Protein AF-A0AAQ4EFZ6-F1 (afdb_monomer_lite)

Organism: Amblyomma americanum (NCBI:txid6943)

InterPro domains:
  IPR001214 SET domain [PF21549] (9-69)
  IPR046341 SET domain superfamily [G3DSA:2.170.270.10] (4-72)
  IPR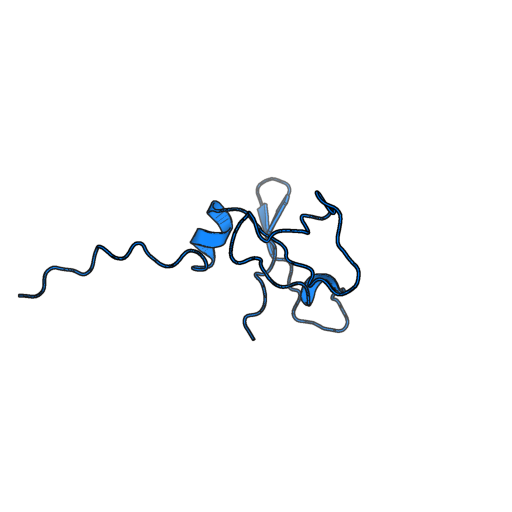046341 SET domain superfamily [SSF82199] (27-66)

Structure (mmCIF, N/CA/C/O backbone):
data_AF-A0AAQ4EFZ6-F1
#
_entry.id   AF-A0AAQ4EFZ6-F1
#
loop_
_atom_site.group_PDB
_atom_site.id
_atom_site.type_symbol
_atom_site.label_atom_id
_atom_site.label_alt_id
_atom_site.label_comp_id
_atom_site.label_asym_id
_atom_site.label_entity_id
_atom_site.label_seq_id
_atom_site.pdbx_PDB_ins_code
_atom_site.Cartn_x
_atom_site.Cartn_y
_atom_site.Cartn_z
_atom_site.occupancy
_atom_site.B_iso_or_equiv
_atom_site.auth_seq_id
_atom_site.auth_comp_id
_atom_site.auth_asym_id
_atom_site.auth_atom_id
_atom_site.pdbx_PDB_model_num
ATOM 1 N N . MET A 1 1 ? -3.987 15.330 -1.975 1.00 30.97 1 MET A N 1
ATOM 2 C CA . MET A 1 1 ? -3.986 14.097 -2.789 1.00 30.97 1 MET A CA 1
ATOM 3 C C . MET A 1 1 ? -2.540 13.684 -2.995 1.00 30.97 1 MET A C 1
ATOM 5 O O . MET A 1 1 ? -1.913 14.102 -3.958 1.00 30.97 1 MET A O 1
ATOM 9 N N . LEU A 1 2 ? -1.975 12.989 -2.011 1.00 40.41 2 LEU A N 1
ATOM 10 C CA . LEU A 1 2 ? -0.624 12.442 -2.100 1.00 40.41 2 LEU A CA 1
ATOM 11 C C . LEU A 1 2 ? -0.751 11.104 -2.823 1.00 40.41 2 LEU A C 1
ATOM 13 O O . LEU A 1 2 ? -1.305 10.162 -2.268 1.00 40.41 2 LEU A O 1
ATOM 17 N N . PHE A 1 3 ? -0.329 11.070 -4.086 1.00 44.00 3 PHE A N 1
ATOM 18 C CA . PHE A 1 3 ? -0.263 9.851 -4.884 1.00 44.00 3 PHE A CA 1
ATOM 19 C C . PHE A 1 3 ? 0.591 8.826 -4.125 1.00 44.00 3 PHE A C 1
ATOM 21 O O . PHE A 1 3 ? 1.756 9.123 -3.840 1.00 44.00 3 PHE A O 1
ATOM 28 N N . PRO A 1 4 ? 0.038 7.667 -3.732 1.00 56.81 4 PRO A N 1
ATOM 29 C CA . PRO A 1 4 ? 0.792 6.683 -2.985 1.00 56.81 4 PRO A CA 1
ATOM 30 C C . PRO A 1 4 ? 1.882 6.147 -3.911 1.00 56.81 4 PRO A C 1
ATOM 32 O O . PRO A 1 4 ? 1.604 5.588 -4.966 1.00 56.81 4 PRO A O 1
ATOM 35 N N . ALA A 1 5 ? 3.119 6.445 -3.523 1.00 59.12 5 ALA A N 1
ATOM 36 C CA . ALA A 1 5 ? 4.381 5.849 -3.931 1.00 59.12 5 ALA A CA 1
ATOM 37 C C . ALA A 1 5 ? 4.339 4.877 -5.122 1.00 59.12 5 ALA A C 1
ATOM 39 O O . ALA A 1 5 ? 3.835 3.763 -4.998 1.00 59.12 5 ALA A O 1
ATOM 40 N N . CYS A 1 6 ? 4.966 5.262 -6.237 1.00 64.94 6 CYS A N 1
ATOM 41 C CA . CYS A 1 6 ? 5.247 4.365 -7.358 1.00 64.94 6 CYS A CA 1
ATOM 42 C C . CYS A 1 6 ? 5.999 3.117 -6.851 1.00 64.94 6 CYS A C 1
ATOM 44 O O . CYS A 1 6 ? 7.140 3.254 -6.390 1.00 64.94 6 CYS A O 1
ATOM 46 N N . PRO A 1 7 ? 5.398 1.911 -6.898 1.00 74.69 7 PRO A N 1
ATOM 47 C CA . PRO A 1 7 ? 6.049 0.706 -6.402 1.00 74.69 7 PRO A CA 1
ATOM 48 C C . PRO A 1 7 ? 7.348 0.414 -7.157 1.00 74.69 7 PRO A C 1
ATOM 50 O O . PRO A 1 7 ? 7.446 0.645 -8.362 1.00 74.69 7 PRO A O 1
ATOM 53 N N . GLN A 1 8 ? 8.334 -0.139 -6.452 1.00 77.50 8 GLN A N 1
ATOM 54 C CA . GLN A 1 8 ? 9.598 -0.586 -7.037 1.00 77.50 8 GLN A CA 1
ATOM 55 C C . GLN A 1 8 ? 9.597 -2.106 -7.229 1.00 77.50 8 GLN A C 1
ATOM 57 O O . GLN A 1 8 ? 9.249 -2.856 -6.317 1.00 77.50 8 GLN A O 1
ATOM 62 N N . VAL A 1 9 ? 10.044 -2.566 -8.396 1.00 81.75 9 VAL A N 1
ATOM 63 C CA . VAL A 1 9 ? 10.232 -3.984 -8.728 1.00 81.75 9 VAL A CA 1
ATOM 64 C C . VAL A 1 9 ? 11.702 -4.219 -9.044 1.00 81.75 9 VAL A C 1
ATOM 66 O O . VAL A 1 9 ? 12.307 -3.459 -9.792 1.00 81.75 9 VAL A O 1
ATOM 69 N N . ARG A 1 10 ? 12.289 -5.278 -8.482 1.00 84.81 10 ARG A N 1
ATOM 70 C CA . ARG A 1 10 ? 13.678 -5.667 -8.753 1.00 84.81 10 ARG A CA 1
ATOM 71 C C . ARG A 1 10 ? 13.710 -6.911 -9.624 1.00 84.81 10 ARG A C 1
ATOM 73 O O . ARG A 1 10 ? 13.040 -7.892 -9.302 1.00 84.81 10 ARG A O 1
ATOM 80 N N . LYS A 1 11 ? 14.496 -6.883 -10.696 1.00 89.56 11 LYS A N 1
ATOM 81 C CA . LYS A 1 11 ? 14.708 -8.033 -11.579 1.00 89.56 11 LYS A CA 1
ATOM 82 C C . LYS A 1 11 ? 16.148 -8.019 -12.079 1.00 89.56 11 LYS A C 1
ATOM 84 O O . LYS A 1 11 ? 16.593 -7.006 -12.591 1.00 89.56 11 LYS A O 1
ATOM 89 N N . ASP A 1 12 ? 16.866 -9.127 -11.897 1.00 92.44 12 ASP A N 1
ATOM 90 C CA . ASP A 1 12 ? 18.251 -9.305 -12.368 1.00 92.44 12 ASP A CA 1
ATOM 91 C C . ASP A 1 12 ? 19.236 -8.211 -11.896 1.00 92.44 12 ASP A C 1
ATOM 93 O O . ASP A 1 12 ? 20.178 -7.858 -12.592 1.00 92.44 12 ASP A O 1
ATOM 97 N N . GLY A 1 13 ? 19.020 -7.662 -10.694 1.00 89.12 13 GLY A N 1
ATOM 98 C CA . GLY A 1 13 ? 19.833 -6.570 -10.133 1.00 89.12 13 GLY A CA 1
ATOM 99 C C . GLY A 1 13 ? 19.391 -5.165 -10.554 1.00 89.12 13 GLY A C 1
ATOM 100 O O . GLY A 1 13 ? 19.767 -4.195 -9.899 1.00 89.12 13 GLY A O 1
ATOM 101 N N . GLU A 1 14 ? 18.525 -5.060 -11.559 1.00 88.94 14 GLU A N 1
ATOM 102 C CA . GLU A 1 14 ? 17.943 -3.808 -12.035 1.00 88.94 14 GLU A CA 1
ATOM 103 C C . GLU A 1 14 ? 16.696 -3.427 -11.220 1.00 88.94 14 GLU A C 1
ATOM 105 O O . GLU A 1 14 ? 15.952 -4.288 -10.726 1.00 88.94 14 GLU A O 1
ATOM 110 N N . VAL A 1 15 ? 16.454 -2.120 -11.087 1.00 84.19 15 VAL A N 1
ATOM 111 C CA . VAL A 1 15 ? 15.296 -1.549 -10.383 1.00 84.19 15 VAL A CA 1
ATOM 112 C C . VAL A 1 15 ? 14.363 -0.891 -11.394 1.00 84.19 15 VAL A C 1
ATOM 114 O O . VAL A 1 15 ? 14.757 0.009 -12.128 1.00 84.19 15 VAL A O 1
ATOM 117 N N . PHE A 1 16 ? 13.100 -1.303 -11.377 1.00 83.50 16 PHE A N 1
ATOM 118 C CA . PHE A 1 16 ? 12.029 -0.771 -12.209 1.00 83.50 16 PHE A CA 1
ATOM 119 C C . PHE A 1 16 ? 10.995 -0.067 -11.333 1.00 83.50 16 PHE A C 1
ATOM 121 O O . PHE A 1 16 ? 10.671 -0.539 -10.243 1.00 83.50 16 PHE A O 1
ATOM 128 N N . LEU A 1 17 ? 10.449 1.043 -11.822 1.00 82.69 17 LEU A N 1
ATOM 129 C CA . LEU A 1 17 ? 9.332 1.740 -11.190 1.00 82.69 17 LEU A CA 1
ATOM 130 C C . LEU A 1 17 ? 8.032 1.379 -11.901 1.00 82.69 17 LEU A C 1
ATOM 132 O O . LEU A 1 17 ? 7.975 1.349 -13.131 1.00 82.69 17 LEU A O 1
AT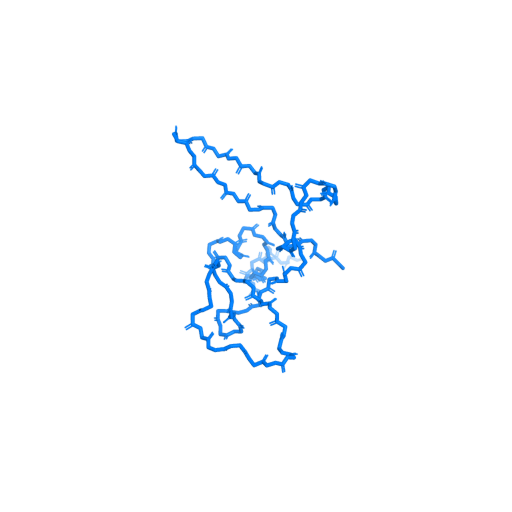OM 136 N N . VAL A 1 18 ? 6.987 1.128 -11.122 1.00 82.31 18 VAL A N 1
ATOM 137 C CA . VAL A 1 18 ? 5.632 0.918 -11.627 1.00 82.31 18 VAL A CA 1
ATOM 138 C C . VAL A 1 18 ? 4.887 2.244 -11.531 1.00 82.31 18 VAL A C 1
ATOM 140 O O . VAL A 1 18 ? 4.599 2.722 -10.434 1.00 82.31 18 VAL A O 1
ATOM 143 N N . ASP A 1 19 ? 4.590 2.847 -12.680 1.00 81.81 19 ASP A N 1
ATOM 144 C CA . ASP A 1 19 ? 3.795 4.071 -12.746 1.00 81.81 19 ASP A CA 1
ATOM 145 C C . ASP A 1 19 ? 2.295 3.745 -12.757 1.00 81.81 19 ASP A C 1
ATOM 147 O O . ASP A 1 19 ? 1.781 3.138 -13.696 1.00 81.81 19 ASP A O 1
ATOM 151 N N . GLY A 1 20 ? 1.600 4.153 -11.693 1.00 80.81 20 GLY A N 1
ATOM 152 C CA . GLY A 1 20 ? 0.147 4.036 -11.551 1.00 80.81 20 GLY A CA 1
ATOM 153 C C . GLY A 1 20 ? -0.627 5.285 -11.991 1.00 80.81 20 GLY A C 1
ATOM 154 O O . GLY A 1 20 ? -1.843 5.360 -11.775 1.00 80.81 20 GLY A O 1
ATOM 155 N N . CYS A 1 21 ? 0.038 6.300 -12.554 1.00 82.06 21 CYS A N 1
ATOM 156 C CA . CYS A 1 21 ? -0.613 7.532 -13.000 1.00 82.06 21 CYS A CA 1
ATOM 157 C C . CYS A 1 21 ? -1.625 7.300 -14.138 1.00 82.06 21 CYS A C 1
ATOM 159 O O . CYS A 1 21 ? -2.760 7.770 -13.985 1.00 82.06 21 CYS A O 1
ATOM 161 N N . PRO A 1 22 ? -1.294 6.581 -15.235 1.00 85.50 22 PRO A N 1
ATOM 162 C CA . PRO A 1 22 ? -2.177 6.462 -16.397 1.00 85.50 22 PRO A CA 1
ATOM 163 C C . PRO A 1 22 ? -3.434 5.639 -16.087 1.00 85.50 22 PRO A C 1
ATOM 165 O O . PRO A 1 22 ? -3.349 4.450 -15.784 1.00 85.50 22 PRO A O 1
ATOM 168 N N . LEU A 1 23 ? -4.616 6.257 -16.165 1.00 82.50 23 LEU A N 1
ATOM 169 C CA . LEU A 1 23 ? -5.898 5.616 -15.827 1.00 82.50 23 LEU A CA 1
ATOM 170 C C 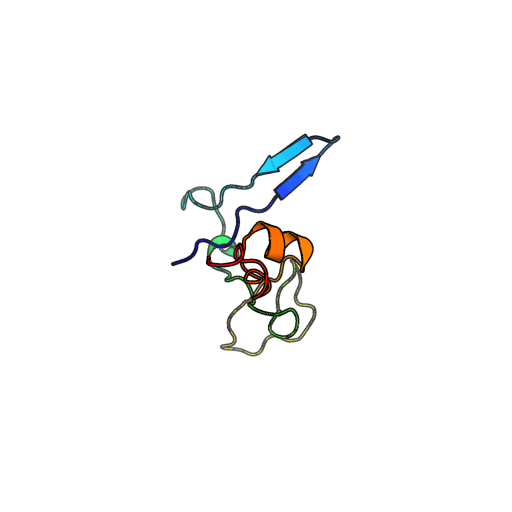. LEU A 1 23 ? -6.261 4.440 -16.745 1.00 82.50 23 LEU A C 1
ATOM 172 O O . LEU A 1 23 ? -6.913 3.501 -16.303 1.00 82.50 23 LEU A O 1
ATOM 176 N N . ASP A 1 24 ? -5.838 4.492 -18.005 1.00 91.12 24 ASP A N 1
ATOM 177 C CA . ASP A 1 24 ? -6.105 3.491 -19.043 1.00 91.12 24 ASP A CA 1
ATOM 178 C C . ASP A 1 24 ? -5.185 2.260 -18.953 1.00 91.12 24 ASP A C 1
ATOM 180 O O . ASP A 1 24 ? -5.464 1.233 -19.569 1.00 91.12 24 ASP A O 1
ATOM 184 N N . ARG A 1 25 ? -4.085 2.355 -18.193 1.00 84.81 25 ARG A N 1
ATOM 185 C CA . ARG A 1 25 ? -3.055 1.303 -18.068 1.00 84.81 25 ARG A CA 1
ATOM 186 C C . ARG A 1 25 ? -2.794 0.868 -16.627 1.00 84.81 25 ARG A C 1
ATOM 188 O O . ARG A 1 25 ? -1.915 0.044 -16.392 1.00 84.81 25 ARG A O 1
ATOM 195 N N . SER A 1 26 ? -3.554 1.401 -15.674 1.00 86.69 26 SER A N 1
ATOM 196 C CA . SER A 1 26 ? -3.436 1.091 -14.246 1.00 86.69 26 SER A CA 1
ATOM 197 C C . SER A 1 26 ? -4.662 0.344 -13.737 1.00 86.69 26 SER A C 1
ATOM 1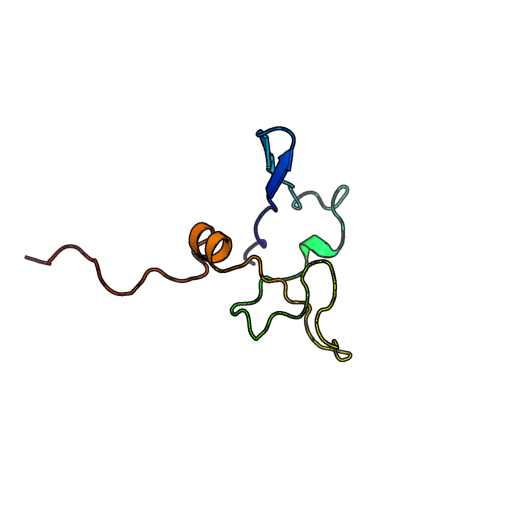99 O O . SER A 1 26 ? -5.743 0.411 -14.317 1.00 86.69 26 SER A O 1
ATOM 201 N N . ASN A 1 27 ? -4.510 -0.352 -12.614 1.00 85.25 27 ASN A N 1
ATOM 202 C CA . ASN A 1 27 ? -5.616 -1.037 -11.952 1.00 85.25 27 ASN A CA 1
ATOM 203 C C . ASN A 1 27 ? -6.102 -0.270 -10.708 1.00 85.25 27 ASN A C 1
ATOM 205 O O . ASN A 1 27 ? -5.627 0.818 -10.384 1.00 85.25 27 ASN A O 1
ATOM 209 N N . TRP A 1 28 ? -7.053 -0.870 -9.992 1.00 87.31 28 TRP A N 1
ATOM 210 C CA . TRP A 1 28 ? -7.673 -0.308 -8.791 1.00 87.31 28 TRP A CA 1
ATOM 211 C C . TRP A 1 28 ? -6.701 -0.078 -7.621 1.00 87.31 28 TRP A C 1
ATOM 213 O O . TRP A 1 28 ? -6.991 0.746 -6.757 1.00 87.31 28 TRP A O 1
ATOM 223 N N . MET A 1 29 ? -5.536 -0.740 -7.590 1.00 82.88 29 MET A N 1
ATOM 224 C CA . MET A 1 29 ? -4.580 -0.596 -6.483 1.00 82.88 29 MET A CA 1
ATOM 225 C C . MET A 1 29 ? -3.985 0.814 -6.391 1.00 82.88 29 MET A C 1
ATOM 227 O O . MET A 1 29 ? -3.539 1.211 -5.321 1.00 82.88 29 MET A O 1
ATOM 231 N N . ARG A 1 30 ? -4.039 1.607 -7.471 1.00 83.06 30 ARG A N 1
ATOM 232 C CA . ARG A 1 30 ? -3.611 3.019 -7.475 1.00 83.06 30 ARG A CA 1
ATOM 233 C C . ARG A 1 30 ? -4.398 3.915 -6.510 1.00 83.06 30 ARG A C 1
ATOM 235 O O . ARG A 1 30 ? -3.952 5.016 -6.206 1.00 83.06 30 ARG A O 1
ATOM 242 N N . TYR A 1 31 ? -5.592 3.481 -6.104 1.00 82.25 31 TYR A N 1
ATOM 243 C CA . TYR A 1 31 ? -6.475 4.229 -5.209 1.00 82.25 31 TYR A CA 1
ATOM 244 C C . TYR A 1 31 ? -6.316 3.828 -3.740 1.00 82.25 31 TYR A C 1
ATOM 246 O O . TYR A 1 31 ? -6.905 4.468 -2.877 1.00 82.25 31 TYR A O 1
ATOM 254 N N . VAL A 1 32 ? -5.556 2.768 -3.452 1.00 83.56 32 VAL A N 1
ATOM 255 C CA . VAL A 1 32 ? -5.315 2.305 -2.083 1.00 83.56 32 VAL A CA 1
ATOM 256 C C . VAL A 1 32 ? -4.315 3.248 -1.425 1.00 83.56 32 VAL A C 1
ATOM 258 O O . VAL A 1 32 ? -3.196 3.414 -1.914 1.00 83.56 32 VAL A O 1
ATOM 261 N N . ASN A 1 33 ? -4.710 3.859 -0.313 1.00 81.25 33 ASN A N 1
ATOM 262 C CA . ASN A 1 33 ? -3.862 4.795 0.411 1.00 81.25 33 ASN A CA 1
ATOM 263 C C . ASN A 1 33 ? -2.769 4.073 1.210 1.00 81.25 33 ASN A C 1
ATOM 265 O O . ASN A 1 33 ? -2.888 2.902 1.582 1.00 81.25 33 ASN A O 1
ATOM 269 N N . CYS A 1 34 ? -1.685 4.794 1.495 1.00 76.94 34 CYS A N 1
ATOM 270 C CA . CYS A 1 34 ? -0.673 4.316 2.426 1.00 76.94 34 CYS A CA 1
ATOM 271 C C . CYS A 1 34 ? -1.218 4.392 3.859 1.00 76.94 34 CYS A C 1
ATOM 273 O O . CYS A 1 34 ? -1.696 5.447 4.272 1.00 76.94 34 CYS A O 1
ATOM 275 N N . ALA A 1 35 ? -1.082 3.314 4.633 1.00 78.50 35 ALA A N 1
ATOM 276 C CA . ALA A 1 35 ? -1.246 3.372 6.083 1.00 78.50 35 ALA A CA 1
ATOM 277 C C . ALA A 1 35 ? -0.247 4.388 6.666 1.00 78.50 35 ALA A C 1
ATOM 279 O O . ALA A 1 35 ? 0.850 4.541 6.127 1.00 78.50 35 ALA A O 1
ATOM 280 N N . ALA A 1 36 ? -0.585 5.071 7.761 1.00 73.12 36 ALA A N 1
ATOM 281 C CA . ALA A 1 36 ? 0.373 5.938 8.457 1.00 73.12 36 ALA A CA 1
ATOM 282 C C . ALA A 1 36 ? 1.257 5.147 9.436 1.00 73.12 36 ALA A C 1
ATOM 284 O O . ALA A 1 36 ? 2.351 5.582 9.804 1.00 73.12 36 ALA A O 1
ATOM 285 N N . SER A 1 37 ? 0.784 3.971 9.852 1.00 73.44 37 SER A N 1
ATOM 286 C CA . SER A 1 37 ? 1.454 3.090 10.798 1.00 73.44 37 SER A CA 1
ATOM 287 C C . SER A 1 37 ? 1.288 1.611 10.412 1.00 73.44 37 SER A C 1
ATOM 289 O O . SER A 1 37 ? 0.315 1.244 9.748 1.00 73.44 37 SER A O 1
ATOM 291 N N . PRO A 1 38 ? 2.200 0.721 10.852 1.00 72.81 38 PRO A N 1
ATOM 292 C CA . PRO A 1 38 ? 2.037 -0.724 10.679 1.00 72.81 38 PRO A CA 1
ATOM 293 C C . PRO A 1 38 ? 0.754 -1.287 11.314 1.00 72.81 38 PRO A C 1
ATOM 295 O O . PRO A 1 38 ? 0.275 -2.333 10.897 1.00 72.81 38 PRO A O 1
ATOM 298 N N . GLN A 1 39 ? 0.209 -0.628 12.342 1.00 78.88 39 GLN A N 1
ATOM 299 C CA . GLN A 1 39 ? -0.983 -1.079 13.066 1.00 78.88 39 GLN A CA 1
ATOM 300 C C . GLN A 1 39 ? -2.266 -0.876 12.246 1.00 78.88 39 GLN A C 1
ATOM 302 O O . GLN A 1 39 ? -3.162 -1.724 12.256 1.00 78.88 39 GLN A O 1
ATOM 307 N N . GLU A 1 40 ? -2.341 0.228 11.503 1.00 76.94 40 GLU A N 1
ATOM 308 C CA . GLU A 1 40 ? -3.477 0.553 10.632 1.00 76.94 40 GLU A CA 1
ATOM 309 C C . GLU A 1 40 ? -3.510 -0.304 9.363 1.00 76.94 40 GLU A C 1
ATOM 311 O O . GLU A 1 40 ? -4.573 -0.529 8.791 1.00 76.94 40 GLU A O 1
ATOM 316 N N . GLN A 1 41 ? -2.364 -0.853 8.959 1.00 79.50 41 GLN A N 1
ATOM 317 C CA . GLN A 1 41 ? -2.228 -1.691 7.775 1.00 79.50 41 GLN A CA 1
ATOM 318 C C . GLN A 1 41 ? -3.245 -2.844 7.748 1.00 79.50 41 GLN A C 1
ATOM 320 O O . GLN A 1 41 ? -3.309 -3.659 8.674 1.00 79.50 41 GLN A O 1
ATOM 325 N N . ASN A 1 42 ? -3.989 -2.964 6.647 1.00 81.12 42 ASN A N 1
ATOM 326 C CA . ASN A 1 42 ? -4.894 -4.088 6.387 1.00 81.12 42 ASN A CA 1
ATOM 327 C C . ASN A 1 42 ? -4.674 -4.755 5.016 1.00 81.12 42 ASN A C 1
ATOM 329 O O . ASN A 1 42 ? -5.291 -5.783 4.733 1.00 81.12 42 ASN A O 1
ATOM 333 N N . LEU A 1 43 ? -3.728 -4.250 4.211 1.00 77.25 43 LEU A N 1
ATOM 334 C CA . LEU A 1 43 ? -3.370 -4.804 2.907 1.00 77.25 43 LEU A CA 1
ATOM 335 C C . LEU A 1 43 ? -1.841 -4.881 2.713 1.00 77.25 43 LEU A C 1
ATOM 337 O O . LEU A 1 43 ? -1.104 -3.946 3.023 1.00 77.25 43 LEU A O 1
ATOM 341 N N . TYR A 1 44 ? -1.343 -6.010 2.199 1.00 63.09 44 TYR A N 1
ATOM 342 C CA . TYR A 1 44 ? 0.070 -6.216 1.821 1.00 63.09 44 TYR A CA 1
ATOM 343 C C . TYR A 1 44 ? 0.175 -7.120 0.581 1.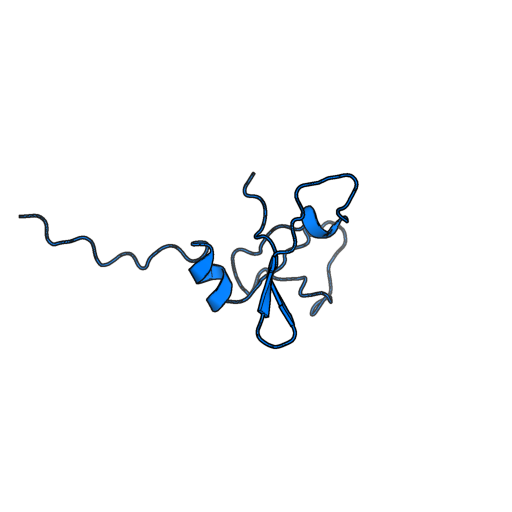00 63.09 44 TYR A C 1
ATOM 345 O O . TYR A 1 44 ? 0.866 -8.124 0.614 1.00 63.09 44 TYR A O 1
ATOM 353 N N . TYR A 1 45 ? -0.600 -6.873 -0.482 1.00 63.75 45 TYR A N 1
ATOM 354 C CA . TYR A 1 45 ? -0.913 -7.831 -1.576 1.00 63.75 45 TYR A CA 1
ATOM 355 C C . TYR A 1 45 ? -1.861 -8.979 -1.187 1.00 63.75 45 TYR A C 1
ATOM 357 O O . TYR A 1 45 ? -2.496 -9.585 -2.048 1.00 63.75 45 TYR A O 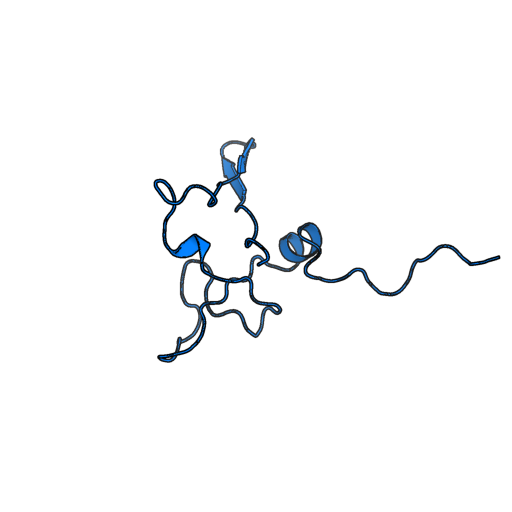1
ATOM 365 N N . ARG A 1 46 ? -1.987 -9.263 0.109 1.00 70.38 46 ARG A N 1
ATOM 366 C CA . ARG A 1 46 ? -3.013 -10.116 0.723 1.00 70.38 46 ARG A CA 1
ATOM 367 C C . ARG A 1 46 ? -3.519 -9.417 1.982 1.00 70.38 46 ARG A C 1
ATOM 369 O O . ARG A 1 46 ? -2.845 -8.516 2.479 1.00 70.38 46 ARG A O 1
ATOM 376 N N . THR A 1 47 ? -4.679 -9.816 2.486 1.00 74.25 47 THR A N 1
ATOM 377 C CA . THR A 1 47 ? -5.243 -9.309 3.742 1.00 74.25 47 THR A CA 1
ATOM 378 C C . THR A 1 47 ? -4.682 -10.128 4.912 1.00 74.25 47 THR A C 1
ATOM 380 O O . THR A 1 47 ? -5.080 -11.283 5.078 1.00 74.25 47 THR A O 1
ATOM 383 N N . PRO A 1 48 ? -3.729 -9.602 5.710 1.00 70.50 48 PRO A N 1
ATOM 384 C CA . PRO A 1 48 ? -3.186 -10.325 6.862 1.00 70.50 48 PRO A CA 1
ATOM 385 C C . PRO A 1 48 ? -4.186 -10.413 8.025 1.00 70.50 48 PRO A C 1
ATOM 387 O O . PRO A 1 48 ? -4.011 -11.234 8.920 1.00 70.50 48 PRO A O 1
ATOM 390 N N . LYS A 1 49 ? -5.222 -9.566 8.010 1.00 79.12 49 LYS A N 1
ATOM 391 C CA . LYS A 1 49 ? -6.318 -9.509 8.979 1.00 79.12 49 LYS A CA 1
ATOM 392 C C . LYS A 1 49 ? -7.656 -9.420 8.244 1.00 79.12 49 LYS A C 1
ATOM 394 O O . LYS A 1 49 ? -7.678 -9.071 7.064 1.00 79.12 49 LYS A O 1
ATOM 399 N N . ALA A 1 50 ? -8.747 -9.754 8.932 1.00 82.88 50 ALA A N 1
ATOM 400 C CA . ALA A 1 50 ? -10.087 -9.500 8.413 1.00 82.88 50 ALA A CA 1
ATOM 401 C C . ALA A 1 50 ? -10.258 -7.995 8.145 1.00 82.88 50 ALA A C 1
ATOM 403 O O . ALA A 1 50 ? -9.723 -7.177 8.893 1.00 82.88 50 ALA A O 1
ATOM 404 N N . VAL A 1 51 ? -10.948 -7.664 7.055 1.00 84.81 51 VAL A N 1
ATOM 405 C CA . VAL A 1 51 ? -11.317 -6.292 6.694 1.00 84.81 51 VAL A CA 1
ATOM 406 C C . VAL A 1 51 ? -12.829 -6.228 6.767 1.00 84.81 51 VAL A C 1
ATOM 408 O O . VAL A 1 51 ? -13.504 -6.950 6.023 1.00 84.81 51 VAL A O 1
ATOM 411 N N . ASP A 1 52 ? -13.348 -5.416 7.678 1.00 87.81 52 ASP A N 1
ATOM 412 C CA . ASP A 1 52 ? -14.788 -5.275 7.840 1.00 87.81 52 ASP A CA 1
ATOM 413 C C . ASP A 1 52 ? -15.379 -4.448 6.692 1.00 87.81 52 ASP A C 1
ATOM 415 O O . ASP A 1 52 ? -14.722 -3.615 6.057 1.00 87.81 52 ASP A O 1
ATOM 419 N N . ALA A 1 53 ? -16.656 -4.688 6.389 1.00 87.12 53 ALA A N 1
ATOM 420 C CA . ALA A 1 53 ? -17.343 -3.930 5.354 1.00 87.12 53 ALA A CA 1
ATOM 421 C C . ALA A 1 53 ? -17.393 -2.440 5.733 1.00 87.12 53 ALA A C 1
ATOM 423 O O . ALA A 1 53 ? -17.918 -2.075 6.782 1.00 87.12 53 ALA A O 1
ATOM 424 N N . GLY A 1 54 ? -16.877 -1.582 4.850 1.00 88.06 54 GLY A N 1
ATOM 425 C CA . GLY A 1 54 ? -16.808 -0.135 5.065 1.00 88.06 54 GLY A CA 1
ATOM 426 C C . GLY A 1 54 ? -15.466 0.370 5.598 1.00 88.06 54 GLY A C 1
ATOM 427 O O . GLY A 1 54 ? -15.281 1.584 5.659 1.00 88.06 54 GLY A O 1
ATOM 428 N N . GLU A 1 55 ? -14.520 -0.513 5.930 1.00 88.44 55 GLU A N 1
ATOM 429 C CA . GLU A 1 55 ? -13.155 -0.095 6.257 1.00 88.44 55 GLU A CA 1
ATOM 430 C C . GLU A 1 55 ? -12.365 0.316 5.005 1.00 88.44 55 GLU A C 1
ATOM 432 O O . GLU A 1 55 ? -12.467 -0.292 3.936 1.00 88.44 55 GLU A O 1
ATOM 437 N N . GLU A 1 56 ? -11.539 1.354 5.145 1.00 86.69 56 GLU A N 1
ATOM 438 C CA . GLU A 1 56 ? -10.633 1.799 4.089 1.00 86.69 56 GLU A CA 1
ATOM 439 C C . GLU A 1 56 ? -9.474 0.810 3.911 1.00 86.69 56 GLU A C 1
ATOM 441 O O . GLU A 1 56 ? -8.871 0.353 4.882 1.00 86.69 56 GLU A O 1
ATOM 446 N N . LEU A 1 57 ? -9.123 0.496 2.661 1.00 85.56 57 LEU A N 1
ATOM 447 C CA . LEU A 1 57 ? -7.948 -0.318 2.360 1.00 85.56 57 LEU A CA 1
ATOM 448 C C . LEU A 1 57 ? -6.676 0.524 2.488 1.00 85.56 57 LEU A C 1
ATOM 450 O O . LEU A 1 57 ? -6.505 1.517 1.780 1.00 85.56 57 LEU A O 1
ATOM 454 N N . LEU A 1 58 ? -5.765 0.078 3.350 1.00 83.75 58 LEU A N 1
ATOM 455 C CA . LEU A 1 58 ? -4.511 0.747 3.668 1.00 83.75 58 LEU A CA 1
ATOM 456 C C . LEU A 1 58 ? -3.327 -0.208 3.507 1.00 83.75 58 LEU A C 1
ATOM 458 O O . LEU A 1 58 ? -3.233 -1.253 4.169 1.00 83.75 58 LEU A O 1
ATOM 462 N N . VAL A 1 59 ? -2.390 0.181 2.642 1.00 81.50 59 VAL A N 1
ATOM 463 C CA . VAL A 1 59 ? -1.150 -0.559 2.383 1.00 81.50 59 VAL A CA 1
ATOM 464 C C . VAL A 1 59 ? 0.021 0.062 3.137 1.00 81.50 59 VAL A C 1
ATOM 466 O O . VAL A 1 59 ? 0.168 1.277 3.195 1.00 81.50 59 VAL A O 1
ATOM 469 N N . TRP A 1 60 ? 0.897 -0.760 3.705 1.00 74.81 60 TRP A N 1
ATOM 470 C CA . TRP A 1 60 ? 2.139 -0.289 4.319 1.00 74.81 60 TRP A CA 1
ATOM 471 C C . TRP A 1 60 ? 3.320 -0.936 3.617 1.00 74.81 60 TRP A C 1
ATOM 473 O O . TRP A 1 60 ? 3.344 -2.148 3.449 1.00 74.81 60 TRP A O 1
ATOM 483 N N . TYR A 1 61 ? 4.319 -0.150 3.232 1.00 68.75 61 TYR A N 1
ATOM 484 C CA . TYR A 1 61 ? 5.498 -0.650 2.515 1.00 68.75 61 TYR A CA 1
ATOM 485 C C . TYR A 1 61 ? 6.694 -0.944 3.440 1.00 68.75 61 TYR A C 1
ATOM 487 O O . TYR A 1 61 ? 7.774 -1.308 2.979 1.00 68.75 61 TYR A O 1
ATOM 495 N N . GLY A 1 62 ? 6.514 -0.815 4.758 1.00 65.88 62 GLY A N 1
ATOM 496 C CA . GLY A 1 62 ? 7.583 -0.974 5.743 1.00 65.88 62 GLY A CA 1
ATOM 497 C C . GLY A 1 62 ? 8.320 0.332 6.052 1.00 65.88 62 GLY A C 1
ATOM 498 O O . GLY A 1 62 ? 8.258 1.315 5.317 1.00 65.88 62 GLY A O 1
ATOM 499 N N . THR A 1 63 ? 9.044 0.342 7.171 1.00 62.38 63 THR A N 1
ATOM 500 C CA . THR A 1 63 ? 9.755 1.521 7.700 1.00 62.38 63 THR A CA 1
ATOM 501 C C . THR A 1 63 ? 10.895 2.007 6.805 1.00 62.38 63 THR A C 1
ATOM 503 O O . THR A 1 63 ? 11.186 3.200 6.805 1.00 62.38 63 THR A O 1
ATOM 506 N N . ALA A 1 64 ? 11.530 1.120 6.033 1.00 55.72 64 ALA A N 1
ATOM 507 C CA . ALA A 1 64 ? 12.571 1.492 5.073 1.00 55.72 64 ALA A CA 1
ATOM 508 C C . ALA A 1 64 ? 11.997 2.346 3.929 1.00 55.72 64 ALA A C 1
ATOM 510 O O . ALA A 1 64 ? 12.498 3.434 3.665 1.00 55.72 64 ALA A O 1
ATOM 511 N N . PHE A 1 65 ? 10.882 1.904 3.341 1.00 60.19 65 PHE A N 1
ATOM 512 C CA . PHE A 1 65 ? 10.211 2.615 2.253 1.00 60.19 65 PHE A CA 1
ATOM 513 C C . PHE A 1 65 ? 9.479 3.871 2.755 1.00 60.19 65 PHE A C 1
ATOM 515 O O . PHE A 1 65 ? 9.527 4.923 2.125 1.00 60.19 65 PHE A O 1
ATOM 522 N N . ALA A 1 66 ? 8.877 3.815 3.950 1.00 57.97 66 ALA A N 1
ATOM 523 C CA . ALA A 1 66 ? 8.251 4.978 4.584 1.00 57.97 66 ALA A CA 1
ATOM 524 C C . ALA A 1 66 ? 9.258 6.089 4.951 1.00 57.97 66 ALA A C 1
ATOM 526 O O . ALA A 1 66 ? 8.894 7.265 4.955 1.00 57.97 66 ALA A O 1
ATOM 527 N N . ARG A 1 67 ? 10.523 5.742 5.238 1.00 54.44 67 ARG A N 1
ATOM 528 C CA . ARG A 1 67 ? 11.614 6.715 5.426 1.00 54.44 67 ARG A CA 1
ATOM 529 C C . ARG A 1 67 ? 12.059 7.346 4.109 1.00 54.44 67 ARG A C 1
ATOM 531 O O . ARG A 1 67 ? 12.270 8.552 4.078 1.00 54.44 67 ARG A O 1
ATOM 538 N N . GLU A 1 68 ? 12.164 6.556 3.042 1.00 54.94 68 GLU A N 1
ATOM 539 C CA . GLU A 1 68 ? 12.493 7.046 1.693 1.00 54.94 68 GLU A CA 1
ATOM 540 C C . GLU A 1 68 ? 11.428 8.007 1.142 1.00 54.94 68 GLU A C 1
ATOM 542 O O . GLU A 1 68 ? 11.753 8.998 0.492 1.00 54.94 68 GLU A O 1
ATOM 547 N N . LEU A 1 69 ? 10.157 7.753 1.459 1.00 55.16 69 LEU A N 1
ATOM 548 C CA . LEU A 1 69 ? 9.015 8.572 1.044 1.00 55.16 69 LEU A CA 1
ATOM 549 C C . LEU A 1 69 ? 8.717 9.764 1.968 1.00 55.16 69 LEU A C 1
ATOM 551 O O . LEU A 1 69 ? 7.704 10.432 1.776 1.00 55.16 69 LEU A O 1
ATOM 555 N N . TRP A 1 70 ? 9.552 10.026 2.982 1.00 54.75 70 TRP A N 1
ATOM 556 C CA . TRP A 1 70 ? 9.336 11.074 3.997 1.00 54.75 70 TRP A CA 1
ATOM 557 C C . TRP A 1 70 ? 8.031 10.937 4.810 1.00 54.75 70 TRP A C 1
ATOM 559 O O . TRP A 1 70 ? 7.622 11.881 5.485 1.00 54.75 70 TRP A O 1
ATOM 569 N N . LEU A 1 71 ? 7.387 9.765 4.786 1.00 55.09 71 LEU A N 1
ATOM 570 C CA . LEU A 1 71 ? 6.145 9.476 5.519 1.00 55.09 71 LEU A CA 1
ATOM 571 C C . LEU A 1 71 ? 6.399 9.331 7.024 1.00 55.09 71 LEU A C 1
ATOM 573 O O . LEU A 1 71 ? 5.582 9.726 7.851 1.00 55.09 71 LEU A O 1
ATOM 577 N N . LEU A 1 72 ? 7.573 8.814 7.386 1.00 54.38 72 LEU A N 1
ATOM 578 C CA . LEU A 1 72 ? 8.111 8.927 8.736 1.00 54.38 72 LEU A CA 1
ATOM 579 C C . LEU A 1 72 ? 8.832 10.271 8.817 1.00 54.38 72 LEU A C 1
ATOM 581 O O . LEU A 1 72 ? 9.995 10.371 8.427 1.00 54.38 72 LEU A O 1
ATOM 585 N N . GLY A 1 73 ? 8.118 11.310 9.261 1.00 50.44 73 GLY A N 1
ATOM 586 C CA . GLY A 1 73 ? 8.667 12.657 9.422 1.00 50.44 73 GLY A CA 1
ATOM 587 C C . GLY A 1 73 ? 10.063 12.633 10.053 1.00 50.44 73 GLY A C 1
ATOM 588 O O . GLY A 1 73 ? 10.333 11.812 10.935 1.00 50.44 73 GLY A O 1
ATOM 589 N N . LYS A 1 74 ? 10.963 13.510 9.575 1.00 45.50 74 LYS A N 1
ATOM 590 C CA . LYS A 1 74 ? 12.330 13.631 10.112 1.00 45.50 74 LYS A CA 1
ATOM 591 C C . LYS A 1 74 ? 12.295 13.565 11.647 1.00 45.50 74 LYS A C 1
ATOM 593 O O . LYS A 1 74 ? 11.432 14.219 12.242 1.00 45.50 74 LYS A O 1
ATOM 598 N N . PRO A 1 75 ? 13.234 12.858 12.306 1.00 46.53 75 PRO A N 1
ATOM 599 C CA . PRO A 1 75 ? 13.389 13.018 13.743 1.00 46.53 75 PRO A CA 1
ATOM 600 C C . PRO A 1 75 ? 13.558 14.516 14.024 1.00 46.53 75 PRO A C 1
ATOM 602 O O . PRO A 1 75 ? 14.424 15.175 13.444 1.00 46.53 75 PRO A O 1
ATOM 605 N N . ARG A 1 76 ? 12.671 15.073 14.854 1.00 47.97 76 ARG A N 1
ATOM 606 C CA . ARG A 1 76 ? 12.778 16.452 15.335 1.00 47.97 76 ARG A CA 1
ATOM 607 C C . ARG A 1 76 ? 14.059 16.542 16.163 1.00 47.97 76 ARG A C 1
ATOM 609 O O . ARG A 1 76 ? 14.048 16.191 17.334 1.00 47.97 76 ARG A O 1
ATOM 616 N N . GLY A 1 77 ? 15.167 16.930 15.539 1.00 53.69 77 GLY A N 1
ATOM 617 C CA . GLY A 1 77 ? 16.457 17.023 16.221 1.00 53.69 77 GLY A CA 1
ATOM 618 C C . GLY A 1 77 ? 17.651 16.916 15.281 1.00 53.69 77 GLY A C 1
ATOM 619 O O . GLY A 1 77 ? 18.346 15.909 15.278 1.00 53.69 77 GLY A O 1
ATOM 620 N N . SER A 1 78 ? 17.851 17.927 14.441 1.00 48.84 78 SER A N 1
ATOM 621 C CA . SER A 1 78 ? 19.160 18.354 13.906 1.00 48.84 78 SER A CA 1
ATOM 622 C C . SER A 1 78 ? 18.927 19.499 12.918 1.00 48.84 78 SER A C 1
ATOM 624 O O . SER A 1 78 ? 19.147 19.385 11.715 1.00 48.84 78 SER A O 1
ATOM 626 N N . GLY A 1 79 ? 18.400 20.611 13.433 1.00 52.00 79 GLY A N 1
ATOM 627 C CA . GLY A 1 79 ? 18.700 21.902 12.822 1.00 52.00 79 GLY A CA 1
ATOM 628 C C . GLY A 1 79 ? 20.128 22.291 13.219 1.00 52.00 79 GLY A C 1
ATOM 629 O O . GLY A 1 79 ? 20.560 21.890 14.306 1.00 52.00 79 GLY A O 1
ATOM 630 N N . PRO A 1 80 ? 20.884 23.006 12.369 1.00 45.09 80 PRO A N 1
ATOM 631 C CA . PRO A 1 80 ? 22.166 23.564 12.788 1.00 45.09 80 PRO A CA 1
ATOM 632 C C . PRO A 1 80 ? 21.954 24.490 14.001 1.00 45.09 80 PRO A C 1
ATOM 634 O O . PRO A 1 80 ? 20.868 25.067 14.129 1.00 45.09 80 PRO A O 1
ATOM 637 N N . PRO A 1 81 ? 22.940 24.609 14.912 1.00 41.59 81 PRO A N 1
ATOM 638 C CA . PRO A 1 81 ? 22.831 25.526 16.037 1.00 41.59 81 PRO A CA 1
ATOM 639 C C . PRO A 1 81 ? 22.631 26.944 15.495 1.00 41.59 81 PRO A C 1
ATOM 641 O O . PRO A 1 81 ? 23.348 27.376 14.594 1.00 41.59 81 PRO A O 1
ATOM 644 N N . VAL A 1 82 ? 21.604 27.619 16.005 1.00 54.59 82 VAL A N 1
ATOM 645 C CA . VAL A 1 82 ? 21.349 29.030 15.723 1.00 54.59 82 VAL A CA 1
ATOM 646 C C . VAL A 1 82 ? 22.348 29.822 16.562 1.00 54.59 82 VAL A C 1
ATOM 648 O O . VAL A 1 82 ? 22.334 29.696 17.787 1.00 54.59 82 VAL A O 1
ATOM 651 N N . GLU A 1 83 ? 23.239 30.545 15.888 1.00 37.56 83 GLU A N 1
ATOM 652 C CA . GLU A 1 83 ? 24.067 31.610 16.469 1.00 37.56 83 GLU A CA 1
ATOM 653 C C . GLU A 1 83 ? 23.230 32.879 16.668 1.00 37.56 83 GLU A C 1
ATOM 655 O O . GLU A 1 83 ? 22.420 33.195 15.761 1.00 37.56 83 GLU A O 1
#

Sequence (83 aa):
MLFPACPQVRKDGEVFLVDGCPLDRSNWMRYVNCAASPQEQNLYYRTPKAVDAGEELLVWYGTAFARELWLLGKPRGSGPPVE

Radius of gyration: 16.13 Å; chains: 1; bounding box: 41×42×36 Å

Foldseek 3Di:
DPFPDFDWDDDPNDIDTHDQPDPVPHDPCSVQAADLDPVLAQDDVDGPDDDDPPDGHHHYPDPVVCVVVCSVPDPPDDDPDDD

pLDDT: mean 71.24, std 15.53, range [30.97, 92.44]

Secondary structure (DSSP, 8-state):
-------EEEETTEEEE-----TTT--GGGGPEEPSSTTT--BSSS-SS---TTPPPEE---HHHHHHTT-S---S--PPPP-